Protein AF-A0A7X1X2X9-F1 (afdb_monomer)

Organism: NCBI:txid1608996

Structure (mmCIF, N/CA/C/O backbone):
data_AF-A0A7X1X2X9-F1
#
_entry.id   AF-A0A7X1X2X9-F1
#
loop_
_atom_site.group_PDB
_atom_site.id
_atom_site.type_symbol
_atom_site.label_atom_id
_atom_site.label_alt_id
_atom_site.label_comp_id
_atom_site.label_asym_id
_atom_site.label_entity_id
_atom_site.label_seq_id
_atom_site.pdbx_PDB_ins_code
_atom_site.Cartn_x
_atom_site.Cartn_y
_atom_site.Cartn_z
_atom_site.occupancy
_atom_site.B_iso_or_equiv
_atom_site.auth_seq_id
_atom_site.auth_comp_id
_atom_site.auth_asym_id
_atom_site.auth_atom_id
_atom_site.pdbx_PDB_model_num
ATOM 1 N N . GLU A 1 1 ? -20.083 25.848 12.635 1.00 48.38 1 GLU A N 1
ATOM 2 C CA . GLU A 1 1 ? -19.539 24.467 12.634 1.00 48.38 1 GLU A CA 1
ATOM 3 C C . GLU A 1 1 ? -19.842 23.641 11.372 1.00 48.38 1 GLU A C 1
ATOM 5 O O . GLU A 1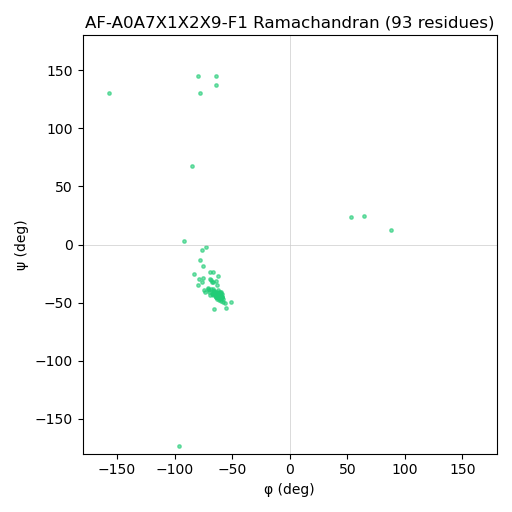 1 ? -18.946 22.951 10.911 1.00 48.38 1 GLU A O 1
ATOM 10 N N . LYS A 1 2 ? -21.016 23.750 10.721 1.00 48.62 2 LYS A N 1
ATOM 11 C CA . LYS A 1 2 ? -21.314 23.016 9.461 1.00 48.62 2 LYS A CA 1
ATOM 12 C C . LYS A 1 2 ? -20.484 23.421 8.224 1.00 48.62 2 LYS A C 1
ATOM 14 O O . LYS A 1 2 ? -20.312 22.608 7.327 1.00 48.62 2 LYS A O 1
ATOM 19 N N . LEU A 1 3 ? -19.943 24.642 8.179 1.00 50.59 3 LEU A N 1
ATOM 20 C CA . LEU A 1 3 ? -19.119 25.118 7.053 1.00 50.59 3 LEU A CA 1
ATOM 21 C C . LEU A 1 3 ? -17.700 24.516 7.050 1.00 50.59 3 LEU A C 1
ATOM 23 O O . LEU A 1 3 ? -17.138 24.300 5.984 1.00 50.59 3 LEU A O 1
ATOM 27 N N . SER A 1 4 ? -17.160 24.170 8.226 1.00 54.84 4 SER A N 1
ATOM 28 C CA . SER A 1 4 ? -15.824 23.561 8.352 1.00 54.84 4 SER A CA 1
ATOM 29 C C . SER A 1 4 ? -15.827 22.091 7.905 1.00 54.84 4 SER A C 1
ATOM 31 O O . SER A 1 4 ? -14.948 21.644 7.171 1.00 54.84 4 SER A O 1
ATOM 33 N N . GLY A 1 5 ? -16.891 21.348 8.239 1.00 57.91 5 GLY A N 1
ATOM 34 C CA . GLY A 1 5 ? -17.072 19.964 7.786 1.00 57.91 5 GLY A CA 1
ATOM 35 C C . GLY A 1 5 ? -17.359 19.820 6.286 1.00 57.91 5 GLY A C 1
ATOM 36 O O . GLY A 1 5 ? -17.068 18.773 5.722 1.00 57.91 5 GLY A O 1
ATOM 37 N N . ALA A 1 6 ? -17.891 20.857 5.627 1.00 62.47 6 ALA A N 1
ATOM 38 C CA . ALA A 1 6 ? -18.188 20.834 4.191 1.00 62.47 6 ALA A CA 1
ATOM 39 C C . ALA A 1 6 ? -16.942 21.052 3.311 1.00 62.47 6 ALA A C 1
ATOM 41 O O . ALA A 1 6 ? -16.871 20.520 2.205 1.00 62.47 6 ALA A O 1
ATOM 42 N N . GLN A 1 7 ? -15.942 21.793 3.804 1.00 63.25 7 GLN A N 1
ATOM 43 C CA . GLN A 1 7 ? -14.659 21.969 3.110 1.00 63.25 7 GLN A CA 1
ATOM 44 C C . GLN A 1 7 ? -13.683 20.818 3.368 1.00 63.25 7 GLN A C 1
ATOM 46 O O . GLN A 1 7 ? -12.845 20.539 2.515 1.00 63.25 7 GLN A O 1
ATOM 51 N N . ALA A 1 8 ? -13.810 20.111 4.495 1.00 74.50 8 ALA A N 1
ATOM 52 C CA . ALA A 1 8 ? -12.975 18.956 4.823 1.00 74.50 8 ALA A CA 1
ATOM 53 C C . ALA A 1 8 ? -12.898 17.886 3.706 1.00 74.50 8 ALA A C 1
ATOM 55 O O . ALA A 1 8 ? -11.782 17.528 3.332 1.00 74.50 8 ALA A O 1
ATOM 56 N N . PRO A 1 9 ? -14.006 17.400 3.105 1.00 80.69 9 PRO A N 1
ATOM 57 C CA . PRO A 1 9 ? -13.930 16.424 2.016 1.00 80.69 9 PRO A CA 1
ATOM 58 C C . PRO A 1 9 ? -13.314 17.006 0.738 1.00 80.69 9 PRO A C 1
ATOM 60 O O . PRO A 1 9 ? -12.618 16.293 0.023 1.00 80.69 9 PRO A O 1
ATOM 63 N N . MET A 1 10 ? -13.517 18.298 0.461 1.00 82.44 10 MET A N 1
ATOM 64 C CA . MET A 1 10 ? -12.920 18.971 -0.698 1.00 82.44 10 MET A CA 1
ATOM 65 C C . MET A 1 10 ? -11.402 19.121 -0.540 1.00 82.44 10 MET A C 1
ATOM 67 O O . MET A 1 10 ? -10.655 18.832 -1.471 1.00 82.44 10 MET A O 1
ATOM 71 N N . LEU A 1 11 ? -10.940 19.518 0.647 1.00 85.56 11 LEU A N 1
ATOM 72 C CA . LEU A 1 11 ? -9.518 19.622 0.975 1.00 85.56 11 LEU A CA 1
ATOM 73 C C . LEU A 1 11 ? -8.837 18.247 0.990 1.00 85.56 11 LEU A C 1
ATOM 75 O O . LEU A 1 11 ? -7.714 18.131 0.508 1.00 85.56 11 LEU A O 1
ATOM 79 N N . LEU A 1 12 ? -9.520 17.206 1.482 1.00 82.88 12 LEU A N 1
ATOM 80 C CA . LEU A 1 12 ? -9.043 15.819 1.420 1.00 82.88 12 LEU A CA 1
ATOM 81 C C . LEU A 1 12 ? -8.976 15.288 -0.017 1.00 82.88 12 LEU A C 1
ATOM 83 O O . LEU A 1 12 ? -8.021 14.606 -0.378 1.00 82.88 12 LEU A O 1
ATOM 87 N N . GLY A 1 13 ? -9.966 15.611 -0.851 1.00 85.19 13 GLY A N 1
ATOM 88 C CA . GLY A 1 13 ? -9.942 15.259 -2.270 1.00 85.19 13 GLY A CA 1
ATOM 89 C C . GLY A 1 13 ? -8.787 15.942 -3.001 1.00 85.19 13 GLY A C 1
ATOM 90 O O . GLY A 1 13 ? -8.051 15.290 -3.739 1.00 85.19 13 GLY A O 1
ATOM 91 N N . LEU A 1 14 ? -8.579 17.236 -2.746 1.00 85.69 14 LEU A N 1
ATOM 92 C CA . LEU A 1 14 ? -7.483 17.999 -3.337 1.00 85.69 14 LEU A CA 1
ATOM 93 C C . LEU A 1 14 ? -6.110 17.506 -2.856 1.00 85.69 14 LEU A C 1
ATOM 95 O O . LEU A 1 14 ? -5.191 17.404 -3.665 1.00 85.69 14 LEU A O 1
ATOM 99 N N . SER A 1 15 ? -5.956 17.166 -1.573 1.00 82.56 15 SER A N 1
ATOM 100 C CA . SER A 1 15 ? -4.689 16.648 -1.044 1.00 82.56 15 SER A CA 1
ATOM 101 C C . SER A 1 15 ? -4.347 15.272 -1.615 1.00 82.56 15 SER A C 1
ATOM 103 O O . SER A 1 15 ? -3.206 15.059 -2.017 1.00 82.56 15 SER A O 1
ATOM 105 N N . LEU A 1 16 ? -5.326 14.370 -1.741 1.00 81.19 16 LEU A N 1
ATOM 106 C CA . LEU A 1 16 ? -5.154 13.087 -2.432 1.00 81.19 16 LEU A CA 1
ATOM 107 C C . LEU A 1 16 ? -4.740 13.279 -3.891 1.00 81.19 16 LEU A C 1
ATOM 109 O O . LEU A 1 16 ? -3.840 12.590 -4.366 1.00 81.19 16 LEU A O 1
ATOM 113 N N . LEU A 1 17 ? -5.362 14.234 -4.584 1.00 83.88 17 LEU A N 1
ATOM 114 C CA . LEU A 1 17 ? -5.052 14.555 -5.974 1.00 83.88 17 LEU A CA 1
ATOM 115 C C . LEU A 1 17 ? -3.617 15.090 -6.109 1.00 83.88 17 LEU A C 1
ATOM 117 O O . LEU A 1 17 ? -2.867 14.627 -6.964 1.00 83.88 17 LEU A O 1
ATOM 121 N N . ILE A 1 18 ? -3.194 16.000 -5.227 1.00 84.94 18 ILE A N 1
ATOM 122 C CA . ILE A 1 18 ? -1.818 16.519 -5.215 1.00 84.94 18 ILE A CA 1
ATOM 123 C C . ILE A 1 18 ? -0.805 15.416 -4.886 1.00 84.94 18 ILE A C 1
ATOM 125 O O . ILE A 1 18 ? 0.217 15.323 -5.559 1.00 84.94 18 ILE A O 1
ATOM 129 N N . VAL A 1 19 ? -1.076 14.553 -3.903 1.00 81.81 19 VAL A N 1
ATOM 130 C CA . VAL A 1 19 ? -0.203 13.410 -3.573 1.00 81.81 19 VAL A CA 1
ATOM 131 C C . VAL A 1 19 ? -0.093 12.450 -4.759 1.00 81.81 19 VAL A C 1
ATOM 133 O O . VAL A 1 19 ? 1.008 12.017 -5.092 1.00 81.81 19 VAL A O 1
ATOM 136 N N . PHE A 1 20 ? -1.208 12.168 -5.434 1.00 78.31 20 PHE A N 1
ATOM 137 C CA . PHE A 1 20 ? -1.231 11.358 -6.647 1.00 78.31 20 PHE A CA 1
ATOM 138 C C . PHE A 1 20 ? -0.378 11.973 -7.762 1.00 78.31 20 PHE A C 1
ATOM 140 O O . PHE A 1 20 ? 0.458 11.279 -8.335 1.00 78.31 20 PHE A O 1
ATOM 147 N N . LEU A 1 21 ? -0.540 13.271 -8.037 1.00 80.38 21 LEU A N 1
ATOM 148 C CA . LEU A 1 21 ? 0.245 13.987 -9.047 1.00 80.38 21 LEU A CA 1
ATOM 149 C C . LEU A 1 21 ? 1.737 14.026 -8.696 1.00 80.38 21 LEU A C 1
ATOM 151 O O . LEU A 1 21 ? 2.564 13.810 -9.576 1.00 80.38 21 LEU A O 1
ATOM 155 N N . CYS A 1 22 ? 2.087 14.250 -7.426 1.00 80.31 22 CYS A N 1
ATOM 156 C CA . CYS A 1 22 ? 3.475 14.210 -6.961 1.00 80.31 22 CYS A CA 1
ATOM 157 C C . CYS A 1 22 ? 4.099 12.829 -7.168 1.00 80.31 22 CYS A C 1
ATOM 159 O O . CYS A 1 22 ? 5.219 12.743 -7.657 1.00 80.31 22 CYS A O 1
ATOM 161 N N . LEU A 1 23 ? 3.385 11.750 -6.835 1.00 73.81 23 LEU A N 1
ATOM 162 C CA . LEU A 1 23 ? 3.871 10.387 -7.063 1.00 73.81 23 LEU A CA 1
ATOM 163 C C . LEU A 1 23 ? 3.976 10.078 -8.563 1.00 73.81 23 LEU A C 1
ATOM 165 O O . LEU A 1 23 ? 4.984 9.535 -9.000 1.00 73.81 23 LEU A O 1
ATOM 169 N N . ALA A 1 24 ? 2.984 10.462 -9.369 1.00 72.44 24 ALA A N 1
ATOM 170 C CA . ALA A 1 24 ? 3.015 10.256 -10.819 1.00 72.44 24 ALA A CA 1
ATOM 171 C C . ALA A 1 24 ? 4.196 10.984 -11.479 1.00 72.44 24 ALA A C 1
ATOM 173 O O . ALA A 1 24 ? 4.853 10.421 -12.354 1.00 72.44 24 ALA A O 1
ATOM 174 N N . ALA A 1 25 ? 4.484 12.210 -11.032 1.00 76.19 25 ALA A N 1
ATOM 175 C CA . ALA A 1 25 ? 5.629 12.986 -11.490 1.00 76.19 25 ALA A CA 1
ATOM 176 C C . ALA A 1 25 ? 6.965 12.406 -10.993 1.00 76.19 25 ALA A C 1
ATOM 178 O O . ALA A 1 25 ? 7.921 12.366 -11.758 1.00 76.19 25 ALA A O 1
ATOM 179 N N . LEU A 1 26 ? 7.031 11.927 -9.745 1.00 67.81 26 LEU A N 1
ATOM 180 C CA . LEU A 1 26 ? 8.247 11.359 -9.152 1.00 67.81 26 LEU A CA 1
ATOM 181 C C . LEU A 1 26 ? 8.651 10.021 -9.793 1.00 67.81 26 LEU A C 1
ATOM 183 O O . LEU A 1 26 ? 9.834 9.769 -9.981 1.00 67.81 26 LEU A O 1
ATOM 187 N N . TYR A 1 27 ? 7.676 9.172 -10.124 1.00 67.50 27 TYR A N 1
ATOM 188 C CA . TYR A 1 27 ? 7.900 7.847 -10.718 1.00 67.50 27 TYR A CA 1
ATOM 189 C C . TYR A 1 27 ? 7.886 7.849 -12.257 1.00 67.50 27 TYR A C 1
ATOM 191 O O . TYR A 1 27 ? 7.978 6.786 -12.888 1.00 67.50 27 TYR A O 1
ATOM 199 N N . GLU A 1 28 ? 7.735 9.033 -12.862 1.00 66.88 28 GLU A N 1
ATOM 200 C CA . GLU A 1 28 ? 7.685 9.249 -14.315 1.00 66.88 28 GLU A CA 1
ATOM 201 C C . GLU A 1 28 ? 6.631 8.368 -15.022 1.00 66.88 28 GLU A C 1
ATOM 203 O O . GLU A 1 28 ? 6.737 8.019 -16.196 1.00 66.88 28 GLU A O 1
ATOM 208 N N . SER A 1 29 ? 5.617 7.927 -14.274 1.00 66.69 29 SER A N 1
ATOM 209 C CA . SER A 1 29 ? 4.650 6.927 -14.708 1.00 66.69 29 SER A CA 1
ATOM 210 C C . SER A 1 29 ? 3.360 7.046 -13.910 1.00 66.69 29 SER A C 1
ATOM 212 O O . SER A 1 29 ? 3.347 7.050 -12.680 1.00 66.69 29 SER A O 1
ATOM 214 N N . TRP A 1 30 ? 2.250 7.084 -14.643 1.00 69.94 30 TRP A N 1
ATOM 215 C CA . TRP A 1 30 ? 0.889 7.123 -14.108 1.00 69.94 30 TRP A CA 1
ATOM 216 C C . TRP A 1 30 ? 0.448 5.753 -13.565 1.00 69.94 30 TRP A C 1
ATOM 218 O O . TRP A 1 30 ? -0.486 5.667 -12.763 1.00 69.94 30 TRP A O 1
ATOM 228 N N . SER A 1 31 ? 1.134 4.680 -13.969 1.00 71.19 31 SER A N 1
ATOM 229 C CA . SER A 1 31 ? 0.803 3.299 -13.600 1.00 71.19 31 SER A CA 1
ATOM 230 C C . SER A 1 31 ? 1.217 2.953 -12.169 1.00 71.19 31 SER A C 1
ATOM 232 O O . SER A 1 31 ? 0.529 2.186 -11.500 1.00 71.19 31 SER A O 1
ATOM 234 N N . ILE A 1 32 ? 2.310 3.539 -11.663 1.00 72.12 32 ILE A N 1
ATOM 235 C CA . ILE A 1 32 ? 2.800 3.249 -10.305 1.00 72.12 32 ILE A CA 1
ATOM 236 C C . ILE A 1 32 ? 1.807 3.727 -9.226 1.00 72.12 32 ILE A C 1
ATOM 238 O O . ILE A 1 32 ? 1.342 2.905 -8.434 1.00 72.12 32 ILE A O 1
ATOM 242 N N . PRO A 1 33 ? 1.400 5.011 -9.181 1.00 74.50 33 PRO A N 1
ATOM 243 C CA . PRO A 1 33 ? 0.496 5.491 -8.136 1.00 74.50 33 PRO A CA 1
ATOM 244 C C . PRO A 1 33 ? -0.921 4.912 -8.236 1.00 74.50 33 PRO A C 1
ATOM 246 O O . PRO A 1 33 ? -1.570 4.720 -7.207 1.00 74.50 33 PRO A O 1
ATOM 249 N N . THR A 1 34 ? -1.407 4.591 -9.439 1.00 77.62 34 THR A N 1
ATOM 250 C CA . THR A 1 34 ? -2.720 3.944 -9.619 1.00 77.62 34 THR A CA 1
ATOM 251 C C . THR A 1 34 ? -2.733 2.515 -9.073 1.00 77.62 34 THR A C 1
ATOM 253 O O . THR A 1 34 ? -3.669 2.146 -8.363 1.00 77.62 34 THR A O 1
ATOM 256 N N . ALA A 1 35 ? -1.679 1.732 -9.317 1.00 78.00 35 ALA A N 1
ATOM 257 C CA . ALA A 1 35 ? -1.546 0.385 -8.767 1.00 78.00 35 ALA A CA 1
ATOM 258 C C . ALA A 1 35 ? -1.432 0.390 -7.231 1.00 78.00 35 ALA A C 1
ATOM 260 O O . ALA A 1 35 ? -2.100 -0.396 -6.556 1.00 78.00 35 ALA A O 1
ATOM 261 N N . VAL A 1 36 ? -0.665 1.323 -6.656 1.00 79.62 36 VAL A N 1
ATOM 262 C CA . VAL A 1 36 ? -0.558 1.476 -5.193 1.00 79.62 36 VAL A CA 1
ATOM 263 C C . VAL A 1 36 ? -1.911 1.841 -4.574 1.00 79.62 36 VAL A C 1
ATOM 265 O O . VAL A 1 36 ? -2.316 1.236 -3.578 1.00 79.62 36 VAL A O 1
ATOM 268 N N . LEU A 1 37 ? -2.651 2.772 -5.187 1.00 82.06 37 LEU A N 1
ATOM 269 C CA . LEU A 1 37 ? -3.994 3.153 -4.739 1.00 82.06 37 LEU A CA 1
ATOM 270 C C . LEU A 1 37 ? -5.010 2.007 -4.807 1.00 82.06 37 LEU A C 1
ATOM 272 O O . LEU A 1 37 ? -5.949 2.012 -4.018 1.00 82.06 37 LEU A O 1
ATOM 276 N N . LEU A 1 38 ? -4.835 1.032 -5.704 1.00 83.75 38 LEU A N 1
ATOM 277 C CA . LEU A 1 38 ? -5.681 -0.166 -5.794 1.00 83.75 38 LEU A CA 1
ATOM 278 C C . LEU A 1 38 ? -5.315 -1.237 -4.756 1.00 83.75 38 LEU A C 1
ATOM 280 O O . LEU A 1 38 ? -6.203 -1.915 -4.236 1.00 83.75 38 LEU A O 1
ATOM 284 N N . VAL A 1 39 ? -4.033 -1.384 -4.414 1.00 84.06 39 VAL A N 1
ATOM 285 C CA . VAL A 1 39 ? -3.573 -2.381 -3.429 1.00 84.06 39 VAL A CA 1
ATOM 286 C C . VAL A 1 39 ? -3.994 -2.016 -2.004 1.00 84.06 39 VAL A C 1
ATOM 288 O O . VAL A 1 39 ? -4.388 -2.892 -1.232 1.00 84.06 39 VAL A O 1
ATOM 291 N N . VAL A 1 40 ? -3.952 -0.731 -1.646 1.00 85.25 40 VAL A N 1
ATOM 292 C CA . VAL A 1 40 ? -4.323 -0.248 -0.304 1.00 85.25 40 VAL A CA 1
ATOM 293 C C . VAL A 1 40 ? -5.739 -0.673 0.133 1.00 85.25 40 VAL A C 1
ATOM 295 O O . VAL A 1 40 ? -5.855 -1.298 1.191 1.00 85.25 40 VAL A O 1
ATOM 298 N N . PRO A 1 41 ? -6.823 -0.401 -0.623 1.00 85.62 41 PRO A N 1
ATOM 299 C CA . PRO A 1 41 ? -8.169 -0.816 -0.236 1.00 85.62 41 PRO A CA 1
ATOM 300 C C . PRO A 1 41 ? -8.311 -2.339 -0.194 1.00 85.62 41 PRO A C 1
ATOM 302 O O . PRO A 1 41 ? -9.038 -2.851 0.657 1.00 85.62 41 PRO A O 1
ATOM 305 N N . LEU A 1 42 ? -7.577 -3.069 -1.039 1.00 87.62 42 LEU A N 1
ATOM 306 C CA . LEU A 1 42 ? -7.543 -4.530 -1.006 1.00 87.62 42 LEU A CA 1
ATOM 307 C C . LEU A 1 42 ? -6.951 -5.050 0.319 1.00 87.62 42 LEU A C 1
ATOM 309 O O . LEU A 1 42 ? -7.524 -5.940 0.948 1.00 87.62 42 LEU A O 1
ATOM 313 N N . GLY A 1 43 ? -5.846 -4.455 0.782 1.00 86.19 43 GLY A N 1
ATOM 314 C CA . GLY A 1 43 ? -5.207 -4.798 2.058 1.00 86.19 43 GLY A CA 1
ATOM 315 C C . GLY A 1 43 ? -6.079 -4.467 3.272 1.00 86.19 43 GLY A C 1
ATOM 316 O O . GLY A 1 43 ? -6.187 -5.272 4.199 1.00 86.19 43 GLY A O 1
ATOM 317 N N . VAL A 1 44 ? -6.765 -3.319 3.243 1.00 88.00 44 VAL A N 1
ATOM 318 C CA . VAL A 1 44 ? -7.728 -2.929 4.289 1.00 88.00 44 VAL A CA 1
ATOM 319 C C . VAL A 1 44 ? -8.901 -3.902 4.338 1.00 88.00 44 VAL A C 1
ATOM 321 O O . VAL A 1 44 ? -9.251 -4.373 5.419 1.00 88.00 44 VAL A O 1
ATOM 324 N N . LEU A 1 45 ? -9.485 -4.243 3.187 1.00 90.38 45 LEU A N 1
ATOM 325 C CA . LEU A 1 45 ? -10.570 -5.221 3.109 1.00 90.38 45 LEU A CA 1
ATOM 326 C C . LEU A 1 45 ? -10.140 -6.579 3.666 1.00 90.38 45 LEU A C 1
ATOM 328 O O . LEU A 1 45 ? -10.866 -7.152 4.476 1.00 90.38 45 LEU A O 1
ATOM 332 N N . GLY A 1 46 ? -8.953 -7.067 3.299 1.00 88.44 46 GLY A N 1
ATOM 333 C CA . GLY A 1 46 ? -8.412 -8.322 3.825 1.00 88.44 46 GLY A CA 1
ATOM 334 C C . GLY A 1 46 ? -8.255 -8.309 5.348 1.00 88.44 46 GLY A C 1
ATOM 335 O O . GLY A 1 46 ? -8.681 -9.247 6.024 1.00 88.44 46 GLY A O 1
ATOM 336 N N . ALA A 1 47 ? -7.717 -7.223 5.906 1.00 87.31 47 ALA A N 1
ATOM 337 C CA . ALA A 1 47 ? -7.552 -7.070 7.349 1.00 87.31 47 ALA A CA 1
ATOM 338 C C . ALA A 1 47 ? -8.898 -6.983 8.089 1.00 87.31 47 ALA A C 1
ATOM 340 O O . ALA A 1 47 ? -9.080 -7.633 9.121 1.00 87.31 47 ALA A O 1
ATOM 341 N N . VAL A 1 48 ? -9.861 -6.228 7.549 1.00 88.12 48 VAL A N 1
ATOM 342 C CA . VAL A 1 48 ? -11.214 -6.119 8.114 1.00 88.12 48 VAL A CA 1
ATOM 343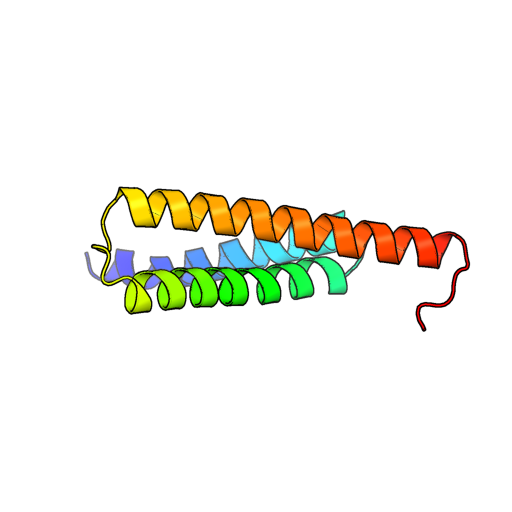 C C . VAL A 1 48 ? -11.930 -7.465 8.065 1.00 88.12 48 VAL A C 1
ATOM 345 O O . VAL A 1 48 ? -12.500 -7.875 9.076 1.00 88.12 48 VAL A O 1
ATOM 348 N N . LEU A 1 49 ? -11.866 -8.188 6.945 1.00 89.44 49 LEU A N 1
ATOM 349 C CA . LEU A 1 49 ? -12.461 -9.520 6.826 1.00 89.44 49 LEU A CA 1
ATOM 350 C C . LEU A 1 49 ? -11.839 -10.495 7.828 1.00 89.44 49 LEU A C 1
ATOM 352 O O . LEU A 1 49 ? -12.574 -11.160 8.553 1.00 89.44 49 LEU A O 1
ATOM 356 N N . ALA A 1 50 ? -10.509 -10.538 7.937 1.00 88.44 50 ALA A N 1
ATOM 357 C CA . ALA A 1 50 ? -9.815 -11.424 8.870 1.00 88.44 50 ALA A CA 1
ATOM 358 C C . ALA A 1 50 ? -10.216 -11.166 10.333 1.00 88.44 50 ALA A C 1
ATOM 360 O O . ALA A 1 50 ? -10.475 -12.106 11.084 1.00 88.44 50 ALA A O 1
ATOM 361 N N . VAL A 1 51 ? -10.319 -9.897 10.734 1.00 87.12 51 VAL A N 1
ATOM 362 C CA . VAL A 1 51 ? -10.743 -9.510 12.088 1.00 87.12 51 VAL A CA 1
ATOM 363 C C . VAL A 1 51 ? -12.219 -9.773 12.336 1.00 87.12 51 VAL A C 1
ATOM 365 O O . VAL A 1 51 ? -12.568 -10.260 13.412 1.00 87.12 51 VAL A O 1
ATOM 368 N N . THR A 1 52 ? -13.062 -9.551 11.328 1.00 85.62 52 THR A N 1
ATOM 369 C CA . THR A 1 52 ? -14.487 -9.899 11.387 1.00 85.62 52 THR A CA 1
ATOM 370 C C . THR A 1 52 ? -14.668 -11.407 11.577 1.00 85.62 52 THR A C 1
ATO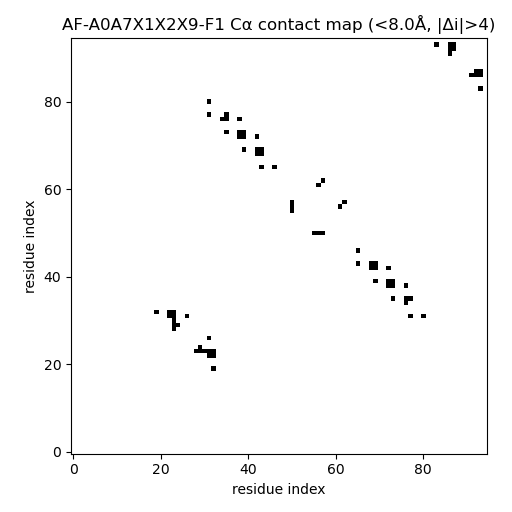M 372 O O . THR A 1 52 ? -15.413 -11.820 12.461 1.00 85.62 52 THR A O 1
ATOM 375 N N . PHE A 1 53 ? -13.925 -12.239 10.838 1.00 88.88 53 PHE A N 1
ATOM 376 C CA . PHE A 1 53 ? -13.934 -13.699 11.007 1.00 88.88 53 PHE A CA 1
ATOM 377 C C . PHE A 1 53 ? -13.356 -14.159 12.351 1.00 88.88 53 PHE A C 1
ATOM 379 O O . PHE A 1 53 ? -13.798 -15.166 12.899 1.00 88.88 53 PHE A O 1
ATOM 386 N N . ARG A 1 54 ? -12.370 -13.438 12.899 1.00 86.50 54 ARG A N 1
ATOM 387 C CA . ARG A 1 54 ? -11.773 -13.740 14.210 1.00 86.50 54 ARG A CA 1
ATOM 388 C C . ARG A 1 54 ? -12.644 -13.270 15.388 1.00 86.50 54 ARG A C 1
ATOM 390 O O . ARG A 1 54 ? -12.362 -13.655 16.518 1.00 86.50 54 ARG A O 1
ATOM 397 N N . GLY A 1 55 ? -13.661 -12.436 15.152 1.00 83.06 55 GLY A N 1
ATOM 398 C CA . GLY A 1 55 ? -14.491 -11.841 16.206 1.00 83.06 55 GLY A CA 1
ATOM 399 C C . GLY A 1 55 ? -13.720 -10.899 17.139 1.00 83.06 55 GLY A C 1
ATOM 400 O O . GLY A 1 55 ? -14.102 -10.735 18.296 1.00 83.06 55 GLY A O 1
ATOM 401 N N . MET A 1 56 ? -12.609 -10.317 16.672 1.00 80.56 56 MET A N 1
ATOM 402 C CA . MET A 1 56 ? -11.782 -9.422 17.489 1.00 80.56 56 MET A CA 1
ATOM 403 C C . MET A 1 56 ? -12.388 -8.010 17.565 1.00 80.56 56 MET A C 1
ATOM 405 O O . MET A 1 56 ? -12.976 -7.541 16.586 1.00 80.56 56 MET A O 1
ATOM 409 N N . PRO A 1 57 ? -12.246 -7.313 18.709 1.00 78.81 57 PRO A N 1
ATOM 410 C CA . PRO A 1 57 ? -12.752 -5.956 18.863 1.00 78.81 57 PRO A CA 1
ATOM 411 C C . PRO A 1 57 ? -12.036 -4.992 17.912 1.00 78.81 57 PRO A C 1
ATOM 413 O O . PRO A 1 57 ? -10.820 -5.030 17.746 1.00 78.81 57 PRO A O 1
ATOM 416 N N . ASN A 1 58 ? -12.813 -4.103 17.295 1.00 81.50 58 ASN A N 1
ATOM 417 C CA . ASN A 1 58 ? -12.325 -3.077 16.377 1.00 81.50 58 ASN A CA 1
ATOM 418 C C . ASN A 1 58 ? -11.870 -1.839 17.178 1.00 81.50 58 ASN A C 1
ATOM 420 O O . ASN A 1 58 ? -12.527 -0.794 17.194 1.00 81.50 58 ASN A O 1
ATOM 424 N N . ASP A 1 59 ? -10.794 -2.014 17.942 1.00 86.38 59 ASP A N 1
ATOM 425 C CA . ASP A 1 59 ? -10.270 -1.050 18.906 1.00 86.38 59 ASP A CA 1
ATOM 426 C C . ASP A 1 59 ? -9.137 -0.174 18.328 1.00 86.38 59 ASP A C 1
ATOM 428 O O . ASP A 1 59 ? -8.844 -0.174 17.128 1.00 86.38 59 ASP A O 1
ATOM 432 N N . VAL A 1 60 ? -8.510 0.645 19.178 1.00 88.62 60 VAL A N 1
ATOM 433 C CA . VAL A 1 60 ? -7.405 1.525 18.759 1.00 88.62 60 VAL A CA 1
ATOM 434 C C . VAL A 1 60 ? -6.202 0.709 18.272 1.00 88.62 60 VAL A C 1
ATOM 436 O O . VAL A 1 60 ? -5.556 1.120 17.308 1.00 88.62 60 VAL A O 1
ATOM 439 N N . PHE A 1 61 ? -5.936 -0.462 18.863 1.00 88.38 61 PHE A N 1
ATOM 440 C CA . PHE A 1 61 ? -4.853 -1.342 18.421 1.00 88.38 61 PHE A CA 1
ATOM 441 C C . PHE A 1 61 ? -5.101 -1.876 17.011 1.00 88.38 61 PHE A C 1
ATOM 443 O O . PHE A 1 61 ? -4.186 -1.840 16.185 1.00 88.38 61 PHE A O 1
ATOM 450 N N . PHE A 1 62 ? -6.333 -2.273 16.684 1.00 87.69 62 PHE A N 1
ATOM 451 C CA . PHE A 1 62 ? -6.675 -2.661 15.317 1.00 87.69 62 PHE A CA 1
ATOM 452 C C . PHE A 1 62 ? -6.507 -1.506 14.320 1.00 87.69 62 PHE A C 1
ATOM 454 O O . PHE A 1 62 ? -5.962 -1.710 13.237 1.00 87.69 62 PHE A O 1
ATOM 461 N N . LYS A 1 63 ? -6.892 -0.276 14.681 1.00 87.44 63 LYS A N 1
ATOM 462 C CA . LYS A 1 63 ? -6.690 0.904 13.817 1.00 87.44 63 LYS A CA 1
ATOM 463 C C . LYS A 1 63 ? -5.211 1.202 13.566 1.00 87.44 63 LYS A C 1
ATOM 465 O O . LYS A 1 63 ? -4.841 1.496 12.432 1.00 87.44 63 LYS A O 1
ATOM 470 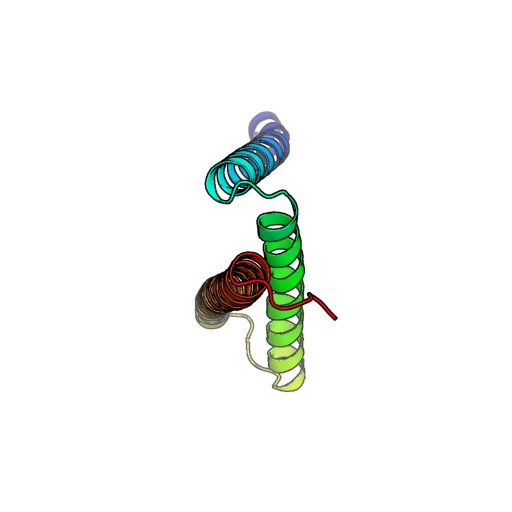N N . VAL A 1 64 ? -4.365 1.103 14.592 1.00 91.50 64 VAL A N 1
ATOM 471 C CA . VAL A 1 64 ? -2.908 1.256 14.436 1.00 91.50 64 VAL A CA 1
ATOM 472 C C . VAL A 1 64 ? -2.352 0.142 13.546 1.00 91.50 64 VAL A C 1
ATOM 474 O O . VAL A 1 64 ? -1.622 0.431 12.600 1.00 91.50 64 VAL A O 1
ATOM 477 N N . GLY A 1 65 ? -2.767 -1.107 13.774 1.00 89.44 65 GLY A N 1
ATOM 478 C CA . GLY A 1 65 ? -2.388 -2.246 12.936 1.00 89.44 65 GLY A CA 1
ATOM 479 C C . GLY A 1 65 ? -2.815 -2.085 11.474 1.00 89.44 65 GLY A C 1
ATOM 480 O O . GLY A 1 65 ? -2.024 -2.358 10.575 1.00 89.44 65 GLY A O 1
ATOM 481 N N . LEU A 1 66 ? -4.021 -1.566 11.219 1.00 90.06 66 LEU A N 1
ATOM 482 C CA . LEU A 1 66 ? -4.494 -1.240 9.872 1.00 90.06 66 LEU A CA 1
ATOM 483 C C . LEU A 1 66 ? -3.588 -0.217 9.184 1.00 90.06 66 LEU A C 1
ATOM 485 O O . LEU A 1 66 ? -3.208 -0.428 8.036 1.00 90.06 66 LEU A O 1
ATOM 489 N N . ILE A 1 67 ? -3.204 0.860 9.875 1.00 90.12 67 ILE A N 1
ATOM 490 C CA . ILE A 1 67 ? -2.290 1.873 9.324 1.00 90.12 67 ILE A CA 1
ATOM 491 C C . ILE A 1 67 ? -0.936 1.240 8.973 1.00 90.12 67 ILE A C 1
ATOM 493 O O . ILE A 1 67 ? -0.393 1.500 7.897 1.00 90.12 67 ILE A O 1
ATOM 497 N N . THR A 1 68 ? -0.413 0.362 9.833 1.00 91.06 68 THR A N 1
ATOM 498 C CA . THR A 1 68 ? 0.828 -0.375 9.559 1.00 91.06 68 THR A CA 1
ATOM 499 C C . THR A 1 68 ? 0.697 -1.282 8.332 1.00 91.06 68 THR A C 1
ATOM 501 O O . THR A 1 68 ? 1.577 -1.262 7.473 1.00 91.06 68 THR A O 1
ATOM 504 N N . ILE A 1 69 ? -0.401 -2.034 8.204 1.00 89.69 69 ILE A N 1
ATOM 505 C CA . ILE A 1 69 ? -0.658 -2.906 7.046 1.00 89.69 69 ILE A CA 1
ATOM 506 C C . ILE A 1 69 ? -0.774 -2.091 5.757 1.00 89.69 69 ILE A C 1
ATOM 508 O O . ILE A 1 69 ? -0.219 -2.499 4.737 1.00 89.69 69 ILE A O 1
ATOM 512 N N . ILE A 1 70 ? -1.448 -0.938 5.797 1.00 89.50 70 ILE A N 1
ATOM 513 C CA . ILE A 1 70 ? -1.558 -0.024 4.653 1.00 89.50 70 ILE A CA 1
ATOM 514 C C . ILE A 1 70 ? -0.163 0.413 4.192 1.00 89.50 70 ILE A C 1
ATOM 516 O O . ILE A 1 70 ? 0.151 0.290 3.009 1.00 89.50 70 ILE A O 1
ATOM 520 N N . GLY A 1 71 ? 0.692 0.863 5.116 1.00 88.25 71 GLY A N 1
ATOM 521 C CA . GLY A 1 71 ? 2.053 1.303 4.793 1.00 88.25 71 GLY A CA 1
ATOM 522 C C . GLY A 1 71 ? 2.939 0.179 4.250 1.00 88.25 71 GLY A C 1
ATOM 523 O O . GLY A 1 71 ? 3.634 0.366 3.250 1.00 88.25 71 GLY A O 1
ATOM 524 N N . LEU A 1 72 ? 2.885 -1.006 4.866 1.00 90.56 72 LEU A N 1
ATOM 525 C CA . LEU A 1 72 ? 3.667 -2.166 4.430 1.00 90.56 72 LEU A CA 1
ATOM 526 C C . LEU A 1 72 ? 3.218 -2.657 3.044 1.00 90.56 72 LEU A C 1
ATOM 528 O O . LEU A 1 72 ? 4.051 -2.927 2.181 1.00 90.56 72 LEU A O 1
ATOM 532 N N . SER A 1 73 ? 1.903 -2.710 2.812 1.00 86.69 73 SER A N 1
ATOM 533 C CA . SER A 1 73 ? 1.323 -3.120 1.527 1.00 86.69 73 SER A CA 1
ATOM 534 C C . SER A 1 73 ? 1.648 -2.119 0.424 1.00 86.69 73 SER A C 1
ATOM 536 O O . SER A 1 73 ? 2.016 -2.528 -0.674 1.00 86.69 73 SER A O 1
ATOM 538 N N . ALA A 1 74 ? 1.575 -0.817 0.718 1.00 85.19 74 ALA A N 1
ATOM 539 C CA . ALA A 1 74 ? 1.955 0.227 -0.227 1.00 85.19 74 ALA A CA 1
ATOM 540 C C . ALA A 1 74 ? 3.434 0.110 -0.620 1.00 85.19 74 ALA A C 1
ATOM 542 O O . ALA A 1 74 ? 3.746 0.120 -1.807 1.00 85.19 74 ALA A O 1
ATOM 543 N N . LYS A 1 75 ? 4.341 -0.085 0.349 1.00 84.81 75 LYS A N 1
ATOM 544 C CA . LYS A 1 75 ? 5.770 -0.277 0.061 1.00 84.81 75 LYS A CA 1
ATOM 545 C C . LYS A 1 75 ? 6.025 -1.531 -0.781 1.00 84.81 75 LYS A C 1
ATOM 547 O O . LYS A 1 75 ? 6.804 -1.469 -1.725 1.00 84.81 75 LYS A O 1
ATOM 552 N N . ASN A 1 76 ? 5.356 -2.645 -0.476 1.00 88.31 76 ASN A N 1
ATOM 553 C CA . ASN A 1 76 ? 5.470 -3.865 -1.279 1.00 88.31 76 ASN A CA 1
ATOM 554 C C . ASN A 1 76 ? 4.944 -3.673 -2.705 1.00 88.31 76 ASN A C 1
ATOM 556 O O . ASN A 1 76 ? 5.573 -4.147 -3.643 1.00 88.31 76 ASN A O 1
ATOM 560 N N . ALA A 1 77 ? 3.822 -2.969 -2.878 1.00 85.06 77 ALA A N 1
ATOM 561 C CA . ALA A 1 77 ? 3.290 -2.659 -4.201 1.00 85.06 77 ALA A CA 1
ATOM 562 C C . ALA A 1 77 ? 4.281 -1.818 -5.014 1.00 85.06 77 ALA A C 1
ATOM 564 O O . ALA A 1 77 ? 4.578 -2.171 -6.150 1.00 85.06 77 ALA A O 1
ATOM 565 N N . ILE A 1 78 ? 4.836 -0.761 -4.411 1.00 85.00 78 ILE A N 1
ATOM 566 C CA . ILE A 1 78 ? 5.856 0.087 -5.043 1.00 85.00 78 ILE A CA 1
ATOM 567 C C . ILE A 1 78 ? 7.053 -0.762 -5.481 1.00 85.00 78 ILE A C 1
ATOM 569 O O . ILE A 1 78 ? 7.417 -0.716 -6.649 1.00 85.00 78 ILE A O 1
ATOM 573 N N . LEU A 1 79 ? 7.590 -1.599 -4.588 1.00 86.94 79 LEU A N 1
ATOM 574 C CA . LEU A 1 79 ? 8.762 -2.427 -4.875 1.00 86.94 79 LEU A CA 1
ATOM 575 C C . LEU A 1 79 ? 8.528 -3.405 -6.039 1.00 86.94 79 LEU A C 1
ATOM 577 O O . LEU A 1 79 ? 9.402 -3.572 -6.883 1.00 86.94 79 LEU A O 1
ATOM 581 N N . ILE A 1 80 ? 7.356 -4.050 -6.099 1.00 86.12 80 ILE A N 1
ATOM 582 C CA . IL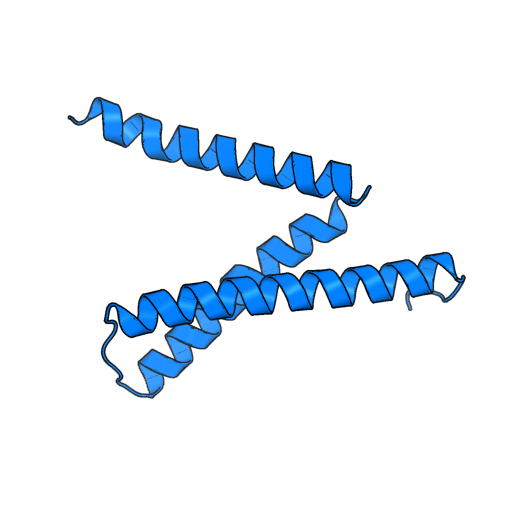E A 1 80 ? 7.005 -4.969 -7.196 1.00 86.12 80 ILE A CA 1
ATOM 583 C C . ILE A 1 80 ? 6.980 -4.221 -8.533 1.00 86.12 80 ILE A C 1
ATOM 585 O O . ILE A 1 80 ? 7.463 -4.735 -9.539 1.00 86.12 80 ILE A O 1
ATOM 589 N N . ILE A 1 81 ? 6.427 -3.009 -8.545 1.00 80.50 81 ILE A N 1
ATOM 590 C CA . ILE A 1 81 ? 6.309 -2.206 -9.764 1.00 80.50 81 ILE A CA 1
ATOM 591 C C . ILE A 1 81 ? 7.671 -1.648 -10.180 1.00 80.50 81 ILE A C 1
ATOM 593 O O . ILE A 1 81 ? 7.987 -1.661 -11.366 1.00 80.50 81 ILE A O 1
ATOM 597 N N . GLU A 1 82 ? 8.482 -1.189 -9.226 1.00 82.50 82 GLU A N 1
ATOM 598 C CA . GLU A 1 82 ? 9.862 -0.772 -9.483 1.00 82.50 82 GLU A CA 1
ATOM 599 C C . GLU A 1 82 ? 10.659 -1.925 -10.089 1.00 82.50 82 GLU A C 1
ATOM 601 O O . GLU A 1 82 ? 11.269 -1.742 -11.134 1.00 82.50 82 GLU A O 1
ATOM 606 N N . PHE A 1 83 ? 10.566 -3.129 -9.518 1.00 84.44 83 PHE A N 1
ATOM 607 C CA . PHE A 1 83 ? 11.234 -4.313 -10.056 1.00 84.44 83 PHE A CA 1
ATOM 608 C C . PHE A 1 83 ? 10.763 -4.659 -11.476 1.00 84.44 83 PHE A C 1
ATOM 610 O O . PHE A 1 83 ? 11.586 -4.918 -12.351 1.00 84.44 83 PHE A O 1
ATOM 617 N N . ALA A 1 84 ? 9.453 -4.609 -11.734 1.00 83.75 84 ALA A N 1
ATOM 618 C CA . AL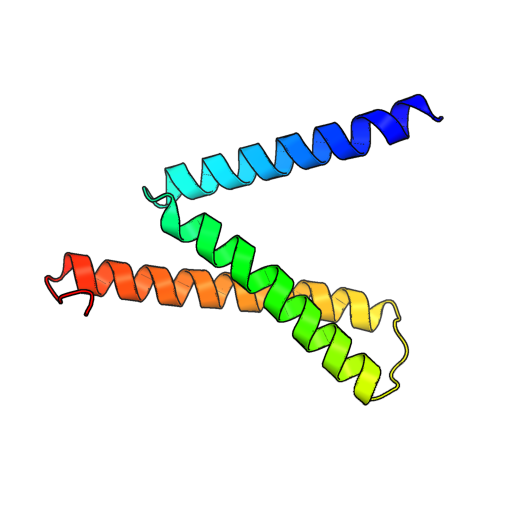A A 1 84 ? 8.907 -4.830 -13.073 1.00 83.75 84 ALA A CA 1
ATOM 619 C C . ALA A 1 84 ? 9.389 -3.772 -14.080 1.00 83.75 84 ALA A C 1
ATOM 621 O O . ALA A 1 84 ? 9.692 -4.105 -15.223 1.00 83.75 84 ALA A O 1
ATOM 622 N N . LYS A 1 85 ? 9.493 -2.505 -13.659 1.00 78.81 85 LYS A N 1
ATOM 623 C CA . LYS A 1 85 ? 10.000 -1.425 -14.510 1.00 78.81 85 LYS A CA 1
ATOM 624 C C . LYS A 1 85 ? 11.499 -1.567 -14.771 1.00 78.81 85 LYS A C 1
ATOM 626 O O . LYS A 1 85 ? 11.912 -1.412 -15.911 1.00 78.81 85 LYS A O 1
ATOM 631 N N . THR A 1 86 ? 12.287 -1.941 -13.764 1.00 83.94 86 THR A N 1
ATOM 632 C CA . THR A 1 86 ? 13.714 -2.247 -13.935 1.00 83.94 86 THR A CA 1
ATOM 633 C C . THR A 1 86 ? 13.924 -3.380 -14.936 1.00 83.94 86 THR A C 1
ATOM 635 O O . THR A 1 86 ? 14.738 -3.231 -15.839 1.00 83.94 86 THR A O 1
ATOM 638 N N . LEU A 1 87 ? 13.153 -4.469 -14.843 1.00 83.75 87 LEU A N 1
ATOM 639 C CA . LEU A 1 87 ? 13.219 -5.563 -15.818 1.00 83.75 87 LEU A CA 1
ATOM 640 C C . LEU A 1 87 ? 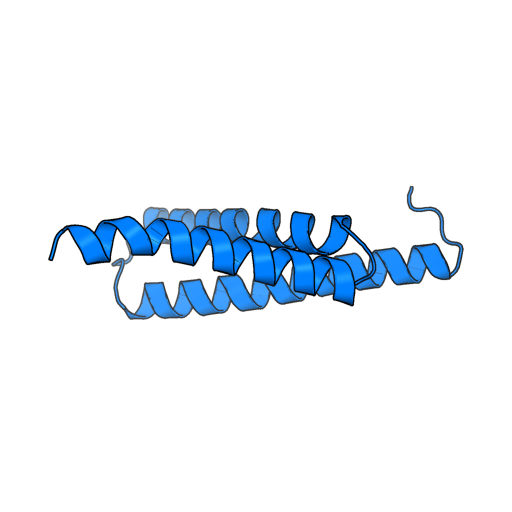12.871 -5.093 -17.238 1.00 83.75 87 LEU A C 1
ATOM 642 O O . LEU A 1 87 ? 13.569 -5.448 -18.186 1.00 83.75 87 LEU A O 1
ATOM 646 N N . TYR A 1 88 ? 11.830 -4.271 -17.383 1.00 81.00 88 TYR A N 1
ATOM 647 C CA . TYR A 1 88 ? 11.450 -3.697 -18.675 1.00 81.00 88 TYR A CA 1
ATOM 648 C C . TYR A 1 88 ? 12.547 -2.805 -19.271 1.00 81.00 88 TYR A C 1
ATOM 650 O O . TYR A 1 88 ? 12.864 -2.921 -20.455 1.00 81.00 88 TYR A O 1
ATOM 658 N N . ASP A 1 89 ? 13.170 -1.958 -18.450 1.00 81.38 89 ASP A N 1
ATOM 659 C CA . ASP A 1 89 ? 14.263 -1.076 -18.871 1.00 81.38 89 ASP A CA 1
ATOM 660 C C . ASP A 1 89 ? 15.550 -1.864 -19.202 1.00 81.38 89 ASP A C 1
ATOM 662 O O . ASP A 1 89 ? 16.309 -1.469 -20.088 1.00 81.38 89 ASP A O 1
ATOM 666 N N . GLU A 1 90 ? 15.775 -3.014 -18.554 1.00 85.50 90 GLU A N 1
ATOM 667 C CA . GLU A 1 90 ? 16.832 -3.982 -18.896 1.00 85.50 90 GLU A CA 1
ATOM 668 C C . GLU A 1 90 ? 16.538 -4.767 -20.194 1.00 85.50 90 GLU A C 1
ATOM 670 O O . GLU A 1 90 ? 17.374 -5.547 -20.656 1.00 85.50 90 GLU A O 1
ATOM 675 N N . GLY A 1 91 ? 15.385 -4.527 -20.830 1.00 79.75 91 GLY A N 1
ATOM 676 C CA . GLY A 1 91 ? 14.994 -5.126 -22.106 1.00 79.75 91 GLY A CA 1
ATOM 677 C C . GLY A 1 91 ? 14.271 -6.467 -21.979 1.00 79.75 91 GLY A C 1
ATOM 678 O O . GLY A 1 91 ? 14.102 -7.157 -22.987 1.00 79.75 91 GLY A O 1
ATOM 679 N N . HIS A 1 92 ? 13.840 -6.852 -20.774 1.00 72.25 92 HIS A N 1
ATOM 680 C CA . HIS A 1 92 ? 12.945 -7.991 -20.593 1.00 72.25 92 HIS A CA 1
ATOM 681 C C . HIS A 1 92 ? 11.510 -7.594 -20.957 1.00 72.25 92 HIS A C 1
ATOM 683 O O . HIS A 1 92 ? 11.001 -6.570 -20.506 1.00 72.25 92 HIS A O 1
ATOM 689 N N . ASP A 1 93 ? 10.854 -8.407 -21.784 1.00 61.47 93 ASP A N 1
ATOM 690 C CA . ASP A 1 93 ? 9.470 -8.155 -22.185 1.00 61.47 93 ASP A CA 1
ATOM 691 C C . ASP A 1 93 ? 8.533 -8.236 -20.967 1.00 61.47 93 ASP A C 1
ATOM 693 O O . ASP A 1 93 ? 8.763 -9.021 -20.041 1.00 61.47 93 ASP A O 1
ATOM 697 N N . LEU A 1 94 ? 7.483 -7.409 -20.943 1.00 61.56 94 LEU A N 1
ATOM 698 C CA . LEU A 1 94 ? 6.534 -7.376 -19.817 1.00 61.56 94 LEU A CA 1
ATOM 699 C C . LEU A 1 94 ? 5.556 -8.562 -19.822 1.00 61.56 94 LEU A C 1
ATOM 701 O O . LEU A 1 94 ? 4.787 -8.699 -18.867 1.00 61.56 94 LEU A O 1
ATOM 705 N N . VAL A 1 95 ? 5.600 -9.417 -20.853 1.00 54.34 95 VAL A N 1
ATOM 706 C CA . VAL A 1 95 ? 4.903 -10.709 -20.965 1.00 54.34 95 VAL A CA 1
ATOM 707 C C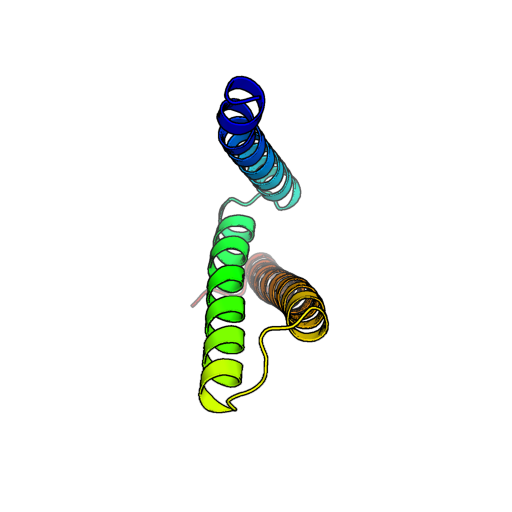 . VAL A 1 95 ? 5.667 -11.625 -21.916 1.00 54.34 95 VAL A C 1
ATOM 709 O O . VAL A 1 95 ? 5.969 -11.161 -23.033 1.00 54.34 95 VAL A O 1
#

Nearest PDB structures (foldseek):
  8ugr-assembly1_5d  TM=8.271E-01  e=5.009E+00  Sus scrofa
  8q0m-assembly1_d  TM=4.113E-01  e=5.330E+00  Bos taurus

Foldseek 3Di:
DVVVVVCVVVVVVVVVVVVLVVVCVVVVHNVQSVQLVVQLVVQLVVLVVVCVVVVHDCDPVSVVVSVVSSVVRSVVSNVVVVVLVVCVVVVHDSD

Solvent-acce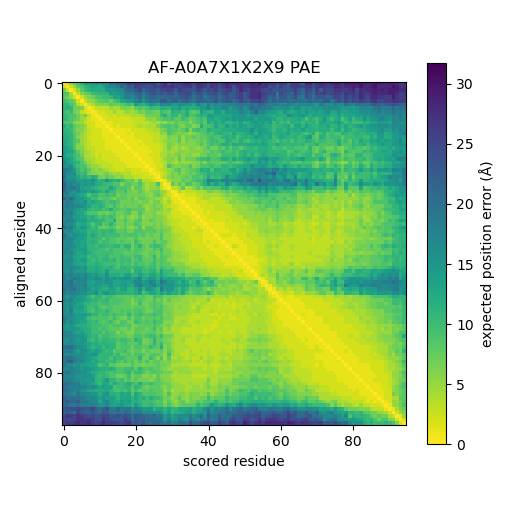ssible surface area (backbone atoms only — not comparable to full-atom values): 5332 Å² total; per-residue (Å²): 119,74,69,62,64,63,46,47,62,54,53,51,52,52,49,52,50,51,52,46,50,51,44,22,63,73,66,76,31,70,64,59,48,53,51,31,63,55,48,35,60,53,53,52,48,51,52,51,50,53,35,61,76,66,69,54,78,89,44,72,68,49,54,54,50,49,54,50,50,40,54,54,50,33,54,51,45,48,52,55,50,51,50,53,48,52,41,41,74,75,67,43,73,95,118

InterPro domains:
  IPR001036 Acriflavin resistance protein [PF00873] (2-93)
  IPR001036 Acriflavin resistance protein [PTHR32063] (4-92)

Radius of gyration: 17.31 Å; Cα contacts (8 Å, |Δi|>4): 40; chains: 1; bounding box: 38×39×41 Å

Secondary structure (DSSP, 8-state):
-HHHHHHHHHHHHHHHHHHHHHHHHHTT-SHHHHHHHHHHHHHHHHHHHHHHHHT----HHHHHHHHHHHHHHHHHHHHHHHHHHHHHHTT----

Mean predicted aligned error: 9.22 Å

pLDDT: mean 80.1, std 10.12, range [48.38, 91.5]

Sequence (95 aa):
EKLSGAQAPMLLGLSLLIVFLCLAALYESWSIPTAVLLVVPLGVLGAVLAVTFRGMPNDVFFKVGLITIIGLSAKNAILIIEFAKTLYDEGHDLV